Protein AF-W1XK31-F1 (afdb_monomer_lite)

Secondary structure (DSSP, 8-state):
-HHHHHHHHHHHHHHHHHHHHHHHHHHHHHTT--SSPPP----SSHHHHHHHHHHHHHHHHHHHHHHHH--

Sequence (71 aa):
IILSIIAIIKTVSYVTKNIKKVNSFALSLAEGDFTTEEIDIKTEDELGQMGDNLNKMLRENKQIIQSVAYS

Foldseek 3Di:
DVVVVVVVVVVVVLVVVLVVQLVVLVVCVVVVNLVDDQDDDPDPDPSRVSSVVSSVVSVVSVVVVVVVVVD

pLDDT: mean 93.7, std 5.79, range [56.59, 97.94]

Radius of gyration: 16.32 Å; chains: 1; bounding box: 41×17×49 Å

Structure (mmCIF, N/CA/C/O backbone):
data_AF-W1XK31-F1
#
_entry.id   AF-W1XK31-F1
#
loop_
_atom_site.group_PDB
_atom_site.id
_atom_site.type_symbol
_atom_site.label_atom_id
_atom_site.label_alt_id
_atom_site.label_comp_id
_atom_site.label_asym_id
_atom_site.label_entity_id
_atom_site.label_seq_id
_atom_site.pdbx_PDB_ins_code
_atom_site.Cartn_x
_atom_site.Cartn_y
_atom_site.Cartn_z
_atom_site.occupancy
_atom_site.B_iso_or_equiv
_atom_site.auth_seq_id
_atom_site.auth_comp_id
_atom_site.auth_asym_id
_atom_site.auth_atom_id
_atom_site.pdbx_PDB_model_num
ATOM 1 N N . ILE A 1 1 ? 17.049 -4.605 -28.693 1.00 92.38 1 ILE A N 1
ATOM 2 C CA . ILE A 1 1 ? 17.856 -4.186 -27.517 1.00 92.38 1 ILE A CA 1
ATOM 3 C C . ILE A 1 1 ? 17.296 -2.904 -26.898 1.00 92.38 1 ILE A C 1
ATOM 5 O O . ILE A 1 1 ? 16.753 -2.993 -25.809 1.00 92.38 1 ILE A O 1
ATOM 9 N N . ILE A 1 2 ? 17.314 -1.752 -27.584 1.00 96.38 2 ILE A N 1
ATOM 10 C CA . ILE A 1 2 ? 16.815 -0.475 -27.019 1.00 96.38 2 ILE A CA 1
ATOM 11 C C . ILE A 1 2 ? 15.327 -0.542 -26.616 1.00 96.38 2 ILE A C 1
ATOM 13 O O . ILE A 1 2 ? 14.973 -0.158 -25.506 1.00 96.38 2 ILE A O 1
ATOM 17 N N . LEU A 1 3 ? 14.461 -1.109 -27.465 1.00 96.19 3 LEU A N 1
ATOM 18 C CA . LEU A 1 3 ? 13.034 -1.291 -27.148 1.00 96.19 3 LEU A CA 1
ATOM 19 C C . LEU A 1 3 ? 12.805 -2.174 -25.911 1.00 96.19 3 LEU A C 1
ATOM 21 O O . LEU A 1 3 ? 11.966 -1.859 -25.073 1.00 96.19 3 LEU A O 1
ATOM 25 N N . SER A 1 4 ? 13.587 -3.245 -25.771 1.00 96.56 4 SER A N 1
ATOM 26 C CA . SER A 1 4 ? 13.530 -4.152 -24.621 1.00 96.56 4 SER A CA 1
ATOM 27 C C . SER A 1 4 ? 13.926 -3.437 -23.326 1.00 96.56 4 SER A C 1
ATOM 29 O O . SER A 1 4 ? 13.268 -3.609 -22.308 1.00 96.56 4 SER A O 1
ATOM 31 N N . ILE A 1 5 ? 14.949 -2.575 -23.377 1.00 97.69 5 ILE A N 1
ATOM 32 C CA . ILE A 1 5 ? 15.382 -1.755 -22.235 1.00 97.69 5 ILE A CA 1
ATOM 33 C C . ILE A 1 5 ? 14.264 -0.793 -21.807 1.00 97.69 5 ILE A C 1
ATOM 35 O O . ILE A 1 5 ? 13.948 -0.702 -20.622 1.00 97.69 5 ILE A O 1
ATOM 39 N N . ILE A 1 6 ? 13.616 -0.122 -22.765 1.00 97.94 6 ILE A N 1
ATOM 40 C CA . ILE A 1 6 ? 12.493 0.784 -22.477 1.00 97.94 6 ILE A CA 1
ATOM 41 C C . ILE A 1 6 ? 11.315 0.023 -21.856 1.00 97.94 6 ILE A C 1
ATOM 43 O O . ILE A 1 6 ? 10.721 0.502 -20.889 1.00 97.94 6 ILE A O 1
ATOM 47 N N . ALA A 1 7 ? 10.989 -1.161 -22.382 1.00 97.06 7 ALA A N 1
ATOM 48 C CA . ALA A 1 7 ? 9.923 -2.002 -21.845 1.00 97.06 7 ALA A CA 1
ATOM 49 C C . ALA A 1 7 ? 10.203 -2.405 -20.387 1.00 97.06 7 ALA A C 1
ATOM 51 O O . ALA A 1 7 ? 9.339 -2.219 -19.533 1.00 97.06 7 ALA A O 1
ATOM 52 N N . ILE A 1 8 ? 11.427 -2.852 -20.081 1.00 97.44 8 ILE A N 1
ATOM 53 C CA . ILE A 1 8 ? 11.835 -3.220 -18.715 1.00 97.44 8 ILE A CA 1
ATOM 54 C C . ILE A 1 8 ? 11.704 -2.026 -17.767 1.00 97.44 8 ILE A C 1
ATOM 56 O O 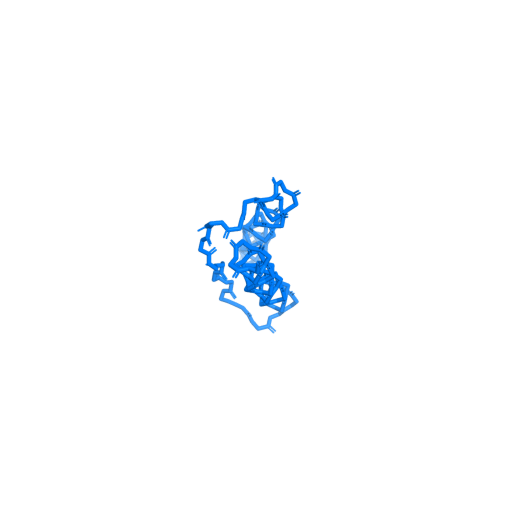. ILE A 1 8 ? 11.089 -2.152 -16.710 1.00 97.44 8 ILE A O 1
ATOM 60 N N . ILE A 1 9 ? 12.223 -0.853 -18.146 1.00 97.75 9 ILE A N 1
ATOM 61 C CA . ILE A 1 9 ? 12.138 0.349 -17.302 1.00 97.75 9 ILE A CA 1
ATOM 62 C C . ILE A 1 9 ? 10.677 0.719 -17.028 1.00 97.75 9 ILE A C 1
ATOM 64 O O . ILE A 1 9 ? 10.333 1.062 -15.892 1.00 97.75 9 ILE A O 1
ATOM 68 N N . LYS A 1 10 ? 9.802 0.625 -18.038 1.00 96.69 10 LYS A N 1
ATOM 69 C CA . LYS A 1 10 ? 8.368 0.883 -17.871 1.00 96.69 10 LYS A CA 1
ATOM 70 C C . LYS A 1 10 ? 7.718 -0.092 -16.896 1.00 96.69 10 LYS A C 1
ATOM 72 O O . LYS A 1 10 ? 7.024 0.365 -15.989 1.00 96.69 10 LYS A O 1
ATOM 77 N N . THR A 1 11 ? 7.971 -1.390 -17.037 1.00 94.19 11 THR A N 1
ATOM 78 C CA . THR A 1 11 ? 7.405 -2.410 -16.147 1.00 94.19 11 THR A CA 1
ATOM 79 C C . THR A 1 11 ? 7.908 -2.246 -14.716 1.00 94.19 11 THR A C 1
ATOM 81 O O . THR A 1 11 ? 7.102 -2.181 -13.795 1.00 94.19 11 THR A O 1
ATOM 84 N N . VAL A 1 12 ? 9.218 -2.073 -14.513 1.00 96.38 12 VAL A N 1
ATOM 85 C CA . VAL A 1 12 ? 9.797 -1.861 -13.173 1.00 96.38 12 VAL A CA 1
ATOM 86 C C . VAL A 1 12 ? 9.220 -0.606 -12.518 1.00 96.38 12 VAL A C 1
ATOM 88 O O . VAL A 1 12 ? 8.853 -0.626 -11.343 1.00 96.38 12 VAL A O 1
ATOM 91 N N . SER A 1 13 ? 9.088 0.484 -13.278 1.00 95.62 13 SER A N 1
ATOM 92 C CA . SER A 1 13 ? 8.494 1.727 -12.776 1.00 95.62 13 SER A CA 1
ATOM 93 C C . SER A 1 13 ? 7.018 1.557 -12.412 1.00 95.62 13 SER A C 1
ATOM 95 O O . SER A 1 13 ? 6.569 2.124 -11.417 1.00 95.62 13 SER A O 1
ATOM 97 N N . TYR A 1 14 ? 6.263 0.791 -13.202 1.00 93.25 14 TYR A N 1
ATOM 98 C CA . TYR A 1 14 ? 4.861 0.475 -12.934 1.00 93.25 14 TYR A CA 1
ATOM 99 C C . TYR A 1 14 ? 4.708 -0.352 -11.649 1.00 93.25 14 TYR A C 1
ATOM 101 O O . TYR A 1 14 ? 4.010 0.075 -10.729 1.00 93.25 14 TYR A O 1
ATOM 109 N N . VAL A 1 15 ? 5.447 -1.459 -11.540 1.00 94.69 15 VAL A N 1
ATOM 110 C CA . VAL A 1 15 ? 5.447 -2.344 -10.365 1.00 94.69 15 VAL A CA 1
ATOM 111 C C . VAL A 1 15 ? 5.848 -1.572 -9.108 1.00 94.69 15 VAL A C 1
ATOM 113 O O . VAL A 1 15 ? 5.131 -1.586 -8.112 1.00 94.69 15 VAL A O 1
ATOM 116 N N . THR A 1 16 ? 6.937 -0.801 -9.170 1.00 96.25 16 THR A N 1
ATOM 117 C CA . THR A 1 16 ? 7.418 -0.003 -8.029 1.00 96.25 16 THR A CA 1
ATOM 118 C C . THR A 1 16 ? 6.369 1.004 -7.551 1.00 96.25 16 THR A C 1
ATOM 120 O O . THR A 1 16 ? 6.211 1.214 -6.349 1.00 96.25 16 THR A O 1
ATOM 123 N N . LYS A 1 17 ? 5.639 1.645 -8.475 1.00 94.75 17 LYS A N 1
ATOM 124 C CA . LYS A 1 17 ? 4.569 2.590 -8.124 1.00 94.75 17 LYS A CA 1
ATOM 125 C C . LYS A 1 17 ? 3.410 1.896 -7.413 1.00 94.75 17 LYS A C 1
ATOM 127 O O . LYS A 1 17 ? 2.935 2.424 -6.412 1.00 94.75 17 LYS A O 1
ATOM 132 N N . ASN A 1 18 ? 2.977 0.734 -7.895 1.00 95.00 18 ASN A N 1
ATOM 133 C CA . ASN A 1 18 ? 1.885 -0.012 -7.269 1.00 95.00 18 ASN A CA 1
ATOM 134 C C . ASN A 1 18 ? 2.289 -0.584 -5.904 1.00 95.00 18 ASN A C 1
ATOM 136 O O . ASN A 1 18 ? 1.540 -0.414 -4.948 1.00 95.00 18 ASN A O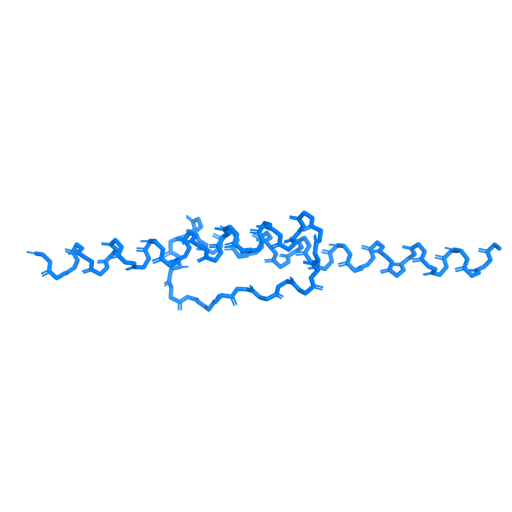 1
ATOM 140 N N . ILE A 1 19 ? 3.506 -1.126 -5.767 1.00 96.50 19 ILE A N 1
ATOM 141 C CA . ILE A 1 19 ? 4.048 -1.565 -4.468 1.00 96.50 19 ILE A CA 1
ATOM 142 C C . ILE A 1 19 ? 4.029 -0.420 -3.453 1.00 96.50 19 ILE A C 1
ATOM 144 O O . ILE A 1 19 ? 3.590 -0.605 -2.322 1.00 96.50 19 ILE A O 1
ATOM 148 N N . LYS A 1 20 ? 4.458 0.786 -3.847 1.00 96.38 20 LYS A N 1
ATOM 149 C CA . LYS A 1 20 ? 4.438 1.950 -2.948 1.00 96.38 20 LYS A CA 1
ATOM 150 C C . LYS A 1 20 ? 3.027 2.317 -2.490 1.00 96.38 20 LYS A C 1
ATOM 152 O O . LYS A 1 20 ? 2.856 2.632 -1.317 1.00 96.38 20 LYS A O 1
ATOM 157 N N . LYS A 1 21 ? 2.033 2.266 -3.383 1.00 95.31 21 LYS A N 1
ATOM 158 C CA . LYS A 1 21 ? 0.628 2.528 -3.029 1.00 95.31 21 LYS A CA 1
ATOM 159 C C . LYS A 1 21 ? 0.110 1.513 -2.015 1.00 95.31 21 LYS A C 1
ATOM 161 O O . LYS A 1 21 ? -0.391 1.906 -0.968 1.00 95.31 21 LYS A O 1
ATOM 166 N N . VAL A 1 22 ? 0.290 0.227 -2.310 1.00 96.38 22 VAL A N 1
ATOM 167 C CA . VAL A 1 22 ? -0.141 -0.876 -1.444 1.00 96.38 22 VAL A CA 1
ATOM 168 C C . VAL A 1 22 ? 0.541 -0.797 -0.076 1.00 96.38 22 VAL A C 1
ATOM 170 O O . VAL A 1 22 ? -0.127 -0.877 0.949 1.00 96.38 22 VAL A O 1
ATOM 173 N N . ASN A 1 23 ? 1.855 -0.557 -0.042 1.00 96.94 23 ASN A N 1
ATOM 174 C CA . ASN A 1 23 ? 2.606 -0.422 1.205 1.00 96.94 23 ASN A CA 1
ATOM 175 C C . ASN A 1 23 ? 2.165 0.793 2.033 1.00 96.94 23 ASN A C 1
ATOM 177 O O . ASN A 1 23 ? 2.025 0.686 3.246 1.00 96.94 23 ASN A O 1
ATOM 181 N N . SER A 1 24 ? 1.939 1.944 1.392 1.00 95.56 24 SER A N 1
ATOM 182 C CA . SER A 1 24 ? 1.452 3.140 2.088 1.00 95.56 24 SER A CA 1
ATOM 183 C C . SER A 1 24 ? 0.076 2.905 2.701 1.00 95.56 24 SER A C 1
ATOM 185 O O . SER A 1 24 ? -0.170 3.338 3.817 1.00 95.56 24 SER A O 1
ATOM 187 N N . PHE A 1 25 ? -0.805 2.209 1.986 1.00 96.62 25 PHE A N 1
ATOM 188 C CA . PHE A 1 25 ? -2.135 1.901 2.486 1.00 96.62 25 PHE A CA 1
ATOM 189 C C . PHE A 1 25 ? -2.097 0.908 3.644 1.00 96.62 25 PHE A C 1
ATOM 191 O O . PHE A 1 25 ? -2.722 1.145 4.671 1.00 96.62 25 PHE A O 1
ATOM 198 N N . ALA A 1 26 ? -1.300 -0.156 3.525 1.00 96.81 26 ALA A N 1
ATOM 199 C CA . ALA A 1 26 ? -1.075 -1.091 4.622 1.00 96.81 26 ALA A CA 1
ATOM 200 C C . ALA A 1 26 ? -0.529 -0.383 5.874 1.00 96.81 26 ALA A C 1
ATOM 202 O O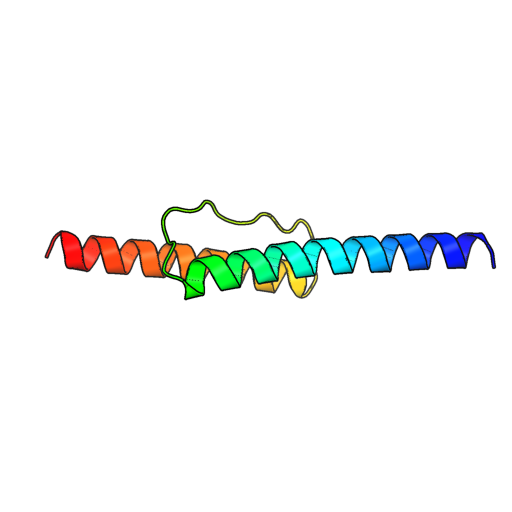 . ALA A 1 26 ? -0.964 -0.696 6.980 1.00 96.81 26 ALA A O 1
ATOM 203 N N . LEU A 1 27 ? 0.376 0.589 5.702 1.00 96.81 27 LEU A N 1
ATOM 204 C CA . LEU A 1 27 ? 0.884 1.403 6.805 1.00 96.81 27 LEU A CA 1
ATOM 205 C C . LEU A 1 27 ? -0.230 2.238 7.454 1.00 96.81 27 LEU A C 1
ATOM 207 O O . LEU A 1 27 ? -0.371 2.175 8.668 1.00 96.81 27 LEU A O 1
ATOM 211 N N . SER A 1 28 ? -1.065 2.929 6.670 1.00 95.25 28 SER A N 1
ATOM 212 C CA . SER A 1 28 ? -2.216 3.679 7.203 1.00 95.25 28 SER A CA 1
ATOM 213 C C . SER A 1 28 ? -3.167 2.789 8.012 1.00 95.25 28 SER A C 1
ATOM 215 O O . SER A 1 28 ? -3.568 3.158 9.113 1.00 95.25 28 SER A O 1
ATOM 217 N N . LEU A 1 29 ? -3.472 1.582 7.518 1.00 94.81 29 LEU A N 1
ATOM 218 C CA . LEU A 1 29 ? -4.295 0.619 8.259 1.00 94.81 29 LEU A CA 1
ATOM 219 C C . LEU A 1 29 ? -3.617 0.159 9.557 1.00 94.81 29 LEU A C 1
ATOM 221 O O . LEU A 1 29 ? -4.281 0.026 10.582 1.00 94.81 29 LEU A O 1
ATOM 225 N N . ALA A 1 30 ? -2.304 -0.082 9.529 1.00 94.75 30 ALA A N 1
ATOM 226 C CA . ALA A 1 30 ? -1.537 -0.488 10.707 1.00 94.75 30 ALA A CA 1
ATOM 227 C C . ALA A 1 30 ? -1.451 0.623 11.768 1.00 94.75 30 ALA A C 1
ATOM 229 O O . ALA A 1 30 ? -1.419 0.332 12.962 1.00 94.75 30 ALA A O 1
ATOM 230 N N . GLU A 1 31 ? -1.454 1.885 11.341 1.00 95.00 31 GLU A N 1
ATOM 231 C CA . GLU A 1 31 ? -1.524 3.068 12.207 1.00 95.00 31 GLU A CA 1
ATOM 232 C C . GLU A 1 31 ? -2.940 3.324 12.758 1.00 95.00 31 GLU A C 1
ATOM 234 O O . GLU A 1 31 ? -3.134 4.216 13.583 1.00 95.00 31 GLU A O 1
ATOM 239 N N . GLY A 1 32 ? -3.928 2.522 12.348 1.00 92.69 32 GLY A N 1
ATOM 240 C CA . GLY A 1 32 ? -5.313 2.635 12.792 1.00 92.69 32 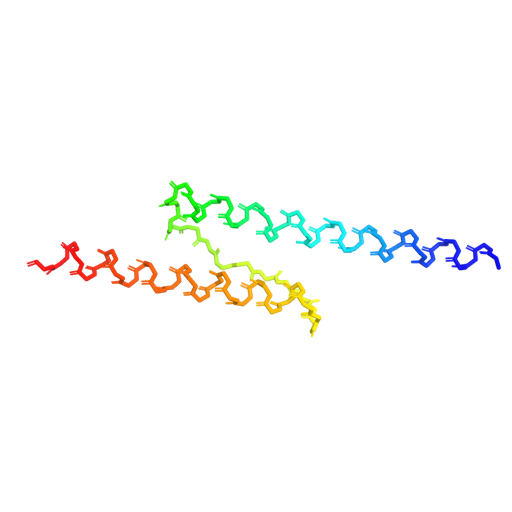GLY A CA 1
ATOM 241 C C . GLY A 1 32 ? -6.128 3.692 12.044 1.00 92.69 32 GLY A C 1
ATOM 242 O O . GLY A 1 32 ? -7.243 4.006 12.467 1.00 92.69 32 GLY A O 1
ATOM 243 N N . ASP A 1 33 ? -5.615 4.238 10.936 1.00 92.38 33 ASP A N 1
ATOM 244 C CA . ASP A 1 33 ? -6.406 5.100 10.061 1.00 92.38 33 ASP A CA 1
ATOM 245 C C . ASP A 1 33 ? -7.350 4.252 9.207 1.00 92.38 33 ASP A C 1
ATOM 247 O O . ASP A 1 33 ? -7.035 3.798 8.105 1.00 92.38 33 ASP A O 1
ATOM 251 N N . PHE A 1 34 ? -8.557 4.072 9.733 1.00 91.56 34 PHE A N 1
ATOM 252 C CA . PHE A 1 34 ? -9.672 3.466 9.020 1.00 91.56 34 PHE A CA 1
ATOM 253 C C . PHE A 1 34 ? -10.658 4.515 8.510 1.00 91.56 34 PHE A C 1
ATOM 255 O O . PHE A 1 34 ? -11.814 4.190 8.277 1.00 91.56 34 PHE A O 1
ATOM 262 N N . THR A 1 35 ? -10.257 5.778 8.360 1.00 88.62 35 THR A N 1
ATOM 263 C CA . THR A 1 35 ? -11.103 6.827 7.759 1.00 88.62 35 THR A CA 1
ATOM 264 C C . THR A 1 35 ? -10.798 7.044 6.284 1.00 88.62 35 THR A C 1
ATOM 266 O O . THR A 1 35 ? -11.658 7.517 5.543 1.00 88.62 35 THR A O 1
ATOM 269 N N . THR A 1 36 ? -9.614 6.608 5.855 1.00 87.81 36 THR A N 1
ATOM 270 C CA . THR A 1 36 ? -9.149 6.652 4.472 1.00 87.81 36 THR A CA 1
ATOM 271 C C . THR A 1 36 ? -10.066 5.909 3.484 1.00 87.81 36 THR A C 1
ATOM 273 O O . THR A 1 36 ? -10.910 5.074 3.856 1.00 87.81 36 THR A O 1
ATOM 276 N N . GLU A 1 37 ? -9.912 6.242 2.205 1.00 92.88 37 GLU A N 1
ATOM 277 C CA . GLU A 1 37 ? -10.613 5.612 1.086 1.00 92.88 37 GLU A CA 1
ATOM 278 C C . GLU A 1 37 ? -9.921 4.317 0.643 1.00 92.88 37 GLU A C 1
ATOM 280 O O . GLU A 1 37 ? -8.752 4.076 0.938 1.00 92.88 37 GLU A O 1
ATOM 285 N N . GLU A 1 38 ? -10.660 3.469 -0.072 1.00 95.50 38 GLU A N 1
ATOM 286 C CA . GLU A 1 38 ? -10.104 2.258 -0.675 1.00 95.50 38 GLU A CA 1
ATOM 287 C C . GLU A 1 38 ? -9.054 2.599 -1.741 1.00 95.50 38 GLU A C 1
ATOM 289 O O . GLU A 1 38 ? -9.184 3.573 -2.487 1.00 95.50 38 GLU A O 1
ATOM 294 N N . ILE A 1 39 ? -8.014 1.770 -1.843 1.00 94.75 39 ILE A N 1
ATOM 295 C CA . ILE A 1 39 ? -7.017 1.911 -2.903 1.00 94.75 39 ILE A CA 1
ATOM 296 C C . ILE A 1 39 ? -7.462 1.207 -4.178 1.00 94.75 39 ILE A C 1
ATOM 298 O O . ILE A 1 39 ? -7.909 0.065 -4.155 1.00 94.75 39 ILE A O 1
ATOM 302 N N . ASP A 1 40 ? -7.253 1.871 -5.312 1.00 92.44 40 ASP A N 1
ATOM 303 C CA . ASP A 1 40 ? -7.479 1.301 -6.639 1.00 92.44 40 ASP A CA 1
ATOM 304 C C . ASP A 1 40 ? -6.140 0.913 -7.287 1.00 92.44 40 ASP A C 1
ATOM 306 O O . ASP A 1 40 ? -5.325 1.763 -7.687 1.00 92.44 40 ASP A O 1
ATOM 310 N N . ILE A 1 41 ? -5.901 -0.397 -7.362 1.00 92.81 41 ILE A N 1
ATOM 311 C CA . ILE A 1 41 ? -4.743 -1.004 -8.014 1.00 92.81 41 ILE A CA 1
ATOM 312 C C . ILE A 1 41 ? -5.232 -1.706 -9.285 1.00 92.81 41 ILE A C 1
ATOM 314 O O . ILE A 1 41 ? -5.657 -2.854 -9.264 1.00 92.81 41 ILE A O 1
ATOM 318 N N . LYS A 1 42 ? -5.158 -0.994 -10.417 1.00 84.75 42 LYS A N 1
ATOM 319 C CA . LYS A 1 42 ? -5.631 -1.457 -11.735 1.00 84.75 42 LYS A CA 1
ATOM 320 C C . LYS A 1 42 ? -4.698 -2.495 -12.363 1.00 84.75 42 LYS A C 1
ATOM 322 O O . LYS A 1 42 ? -3.975 -2.183 -13.315 1.00 84.75 42 LYS A O 1
ATOM 327 N N . THR A 1 43 ? -4.678 -3.693 -11.800 1.00 88.88 43 THR A N 1
ATOM 328 C CA . THR A 1 43 ? -3.965 -4.859 -12.327 1.00 88.88 43 THR A CA 1
ATOM 329 C C . THR A 1 43 ? -4.623 -6.146 -11.832 1.00 88.88 43 THR A C 1
ATOM 331 O O . THR A 1 43 ? -5.167 -6.180 -10.737 1.00 88.88 43 THR A O 1
ATOM 334 N N . GLU A 1 44 ? -4.587 -7.193 -12.654 1.00 90.38 44 GLU A N 1
ATOM 335 C CA . GLU A 1 44 ? -5.117 -8.528 -12.334 1.00 90.38 44 GLU A CA 1
ATOM 336 C C . GLU A 1 44 ? -4.049 -9.453 -11.709 1.00 90.38 44 GLU A C 1
ATOM 338 O O . GLU A 1 44 ? -4.288 -10.642 -11.505 1.00 90.38 44 GLU A O 1
ATOM 343 N N . ASP A 1 45 ? -2.858 -8.918 -11.423 1.00 92.69 45 ASP A N 1
ATOM 344 C CA . ASP A 1 45 ? -1.746 -9.630 -10.791 1.00 92.69 45 ASP A CA 1
ATOM 345 C C . ASP A 1 45 ? -1.855 -9.671 -9.252 1.00 92.69 45 ASP A C 1
ATOM 347 O O . ASP A 1 45 ? -2.864 -9.309 -8.636 1.00 92.69 45 ASP A O 1
ATOM 351 N N . GLU A 1 46 ? -0.786 -10.125 -8.605 1.00 95.31 46 GLU A N 1
ATOM 352 C CA . GLU A 1 46 ? -0.694 -10.239 -7.153 1.00 95.31 46 GLU A CA 1
ATOM 353 C C . GLU A 1 46 ? -0.825 -8.883 -6.436 1.00 95.31 46 GLU A C 1
ATOM 355 O O . GLU A 1 46 ? -1.279 -8.840 -5.291 1.00 95.31 46 GLU A O 1
ATOM 360 N N . LEU A 1 47 ? -0.472 -7.763 -7.083 1.00 95.19 47 LEU A N 1
ATOM 361 C CA . LEU A 1 47 ? -0.615 -6.428 -6.491 1.00 95.19 47 LEU A CA 1
ATOM 362 C C . LEU A 1 47 ? -2.074 -5.975 -6.473 1.00 95.19 47 LEU A C 1
ATOM 364 O O . LEU A 1 47 ? -2.483 -5.320 -5.512 1.00 95.19 47 LEU A O 1
ATOM 368 N N . GLY A 1 48 ? -2.851 -6.338 -7.497 1.00 96.06 48 GLY A N 1
ATOM 369 C CA . GLY A 1 48 ? -4.301 -6.134 -7.513 1.00 96.06 48 GLY A CA 1
ATOM 370 C C . GLY A 1 48 ? -4.972 -6.880 -6.366 1.00 96.06 48 GLY A C 1
ATOM 371 O O . GLY A 1 48 ? -5.634 -6.272 -5.527 1.00 96.06 48 GLY A O 1
ATOM 372 N N . GLN A 1 49 ? -4.671 -8.176 -6.244 1.00 96.88 49 GLN A N 1
ATOM 373 C CA . GLN A 1 49 ? -5.185 -9.014 -5.155 1.00 96.88 49 GLN A CA 1
ATOM 374 C C . GLN A 1 49 ? -4.782 -8.485 -3.771 1.00 96.88 49 GLN A C 1
ATOM 376 O O . GLN A 1 49 ? -5.582 -8.505 -2.835 1.00 96.88 49 GLN A O 1
ATOM 381 N N . MET A 1 50 ? -3.552 -7.983 -3.616 1.00 96.69 50 MET A N 1
ATOM 382 C CA . MET A 1 50 ? -3.114 -7.376 -2.358 1.00 96.69 50 MET A CA 1
ATOM 383 C C . MET A 1 50 ? -3.896 -6.093 -2.042 1.00 96.69 50 MET A C 1
ATOM 385 O O . MET A 1 50 ? -4.284 -5.895 -0.892 1.00 96.69 50 MET A O 1
ATOM 389 N N . GLY A 1 51 ? -4.177 -5.258 -3.047 1.00 96.94 51 GLY A N 1
ATOM 390 C CA . GLY A 1 51 ? -5.043 -4.087 -2.900 1.00 96.94 51 GLY A CA 1
ATOM 391 C C . GLY A 1 51 ? -6.451 -4.457 -2.433 1.00 96.94 51 GLY A C 1
ATOM 392 O O . GLY A 1 51 ? -6.921 -3.928 -1.426 1.00 96.94 51 GLY A O 1
AT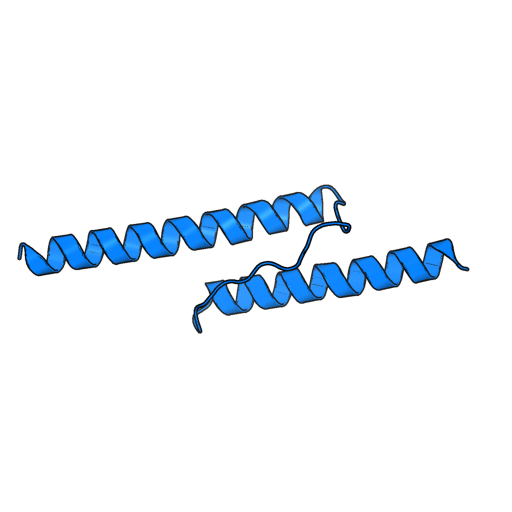OM 393 N N . ASP A 1 52 ? -7.080 -5.432 -3.089 1.00 97.19 52 ASP A N 1
ATOM 394 C CA . ASP A 1 52 ? -8.425 -5.907 -2.744 1.00 97.19 52 ASP A CA 1
ATOM 395 C C . ASP A 1 52 ? -8.505 -6.482 -1.326 1.00 97.19 52 ASP A C 1
ATOM 397 O O . ASP A 1 52 ? -9.452 -6.207 -0.581 1.00 97.19 52 ASP A O 1
ATOM 401 N N . ASN A 1 53 ? -7.488 -7.247 -0.923 1.00 97.19 53 ASN A N 1
ATOM 402 C CA . ASN A 1 53 ? -7.395 -7.800 0.425 1.00 97.19 53 ASN A CA 1
ATOM 403 C C . ASN A 1 53 ? -7.276 -6.698 1.487 1.00 97.19 53 ASN A C 1
ATOM 405 O O . ASN A 1 53 ? -7.952 -6.764 2.515 1.00 97.19 53 ASN A O 1
ATOM 409 N N . LEU A 1 54 ? -6.476 -5.657 1.240 1.00 97.50 54 LEU A N 1
ATOM 410 C CA . LEU A 1 54 ? -6.373 -4.523 2.162 1.00 97.50 54 LEU A CA 1
ATOM 411 C C . LEU A 1 54 ? -7.666 -3.697 2.193 1.00 97.50 54 LEU A C 1
ATOM 413 O O . LEU A 1 54 ? -8.088 -3.271 3.265 1.00 97.50 54 LEU A O 1
ATOM 417 N N . ASN A 1 55 ? -8.340 -3.516 1.054 1.00 97.44 55 ASN A N 1
ATOM 418 C CA . ASN A 1 55 ? -9.651 -2.863 1.007 1.00 97.44 55 ASN A CA 1
ATOM 419 C C . ASN A 1 55 ? -10.683 -3.644 1.831 1.00 97.44 55 ASN A C 1
ATOM 421 O O . ASN A 1 55 ? -11.466 -3.061 2.580 1.00 97.44 55 ASN A O 1
ATOM 425 N N . LYS A 1 56 ? -10.649 -4.980 1.764 1.00 97.12 56 LYS A N 1
ATOM 426 C CA . LYS A 1 56 ? -11.466 -5.835 2.630 1.00 97.12 56 LYS A CA 1
ATOM 427 C C . LYS A 1 56 ? -11.145 -5.615 4.110 1.00 97.12 56 LYS A C 1
ATOM 429 O O . LYS A 1 56 ? -12.077 -5.404 4.883 1.00 97.12 56 LYS A O 1
ATOM 434 N N . MET A 1 57 ? -9.867 -5.580 4.491 1.00 96.31 57 MET A N 1
ATOM 435 C CA . MET A 1 57 ? -9.460 -5.279 5.870 1.00 96.31 57 MET A CA 1
ATOM 436 C C . MET A 1 57 ? -9.940 -3.897 6.334 1.00 96.31 57 MET A C 1
ATOM 438 O O . MET A 1 57 ? -10.408 -3.766 7.462 1.00 96.31 57 MET A O 1
ATOM 442 N N . LEU A 1 58 ? -9.867 -2.867 5.482 1.00 97.00 58 LEU A N 1
ATOM 443 C CA . LEU A 1 58 ? -10.399 -1.534 5.786 1.00 97.00 58 LEU A CA 1
ATOM 444 C C . LEU A 1 58 ? -11.900 -1.597 6.097 1.00 97.00 58 LEU A C 1
ATOM 446 O O . LEU A 1 58 ? -12.337 -1.062 7.116 1.00 97.00 58 LEU A O 1
ATOM 450 N N . ARG A 1 59 ? -12.692 -2.254 5.239 1.00 96.06 59 ARG A N 1
ATOM 451 C CA . ARG A 1 59 ? -14.146 -2.386 5.429 1.00 96.06 59 ARG A CA 1
ATOM 452 C C . ARG A 1 59 ? -14.496 -3.144 6.706 1.00 96.06 59 ARG A C 1
ATOM 454 O O . ARG A 1 59 ? -15.329 -2.667 7.472 1.00 96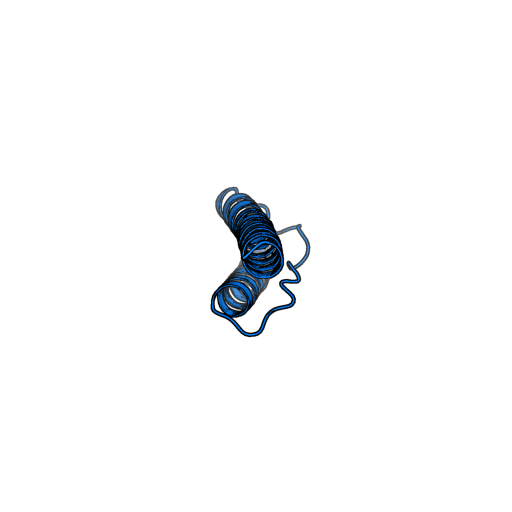.06 59 ARG A O 1
ATOM 461 N N . GLU A 1 60 ? -13.856 -4.285 6.945 1.00 95.25 60 GLU A N 1
ATOM 462 C CA . GLU A 1 60 ? -14.115 -5.109 8.132 1.00 95.25 60 GLU A CA 1
ATOM 463 C C . GLU A 1 60 ? -13.751 -4.358 9.421 1.00 95.25 60 GLU A C 1
ATOM 465 O O . GLU A 1 60 ? -14.548 -4.322 10.358 1.00 95.25 60 GLU A O 1
ATOM 470 N N . ASN A 1 61 ? -12.611 -3.660 9.454 1.00 95.00 61 ASN A N 1
ATOM 471 C CA . ASN A 1 61 ? -12.231 -2.849 10.614 1.00 95.00 61 ASN A CA 1
ATOM 472 C C . ASN A 1 61 ? -13.174 -1.656 10.832 1.00 95.00 61 ASN A C 1
ATOM 474 O O . ASN A 1 61 ? -13.586 -1.415 11.967 1.00 95.00 61 ASN A O 1
ATOM 478 N N . LYS A 1 62 ? -13.591 -0.950 9.766 1.00 93.38 62 LYS A N 1
ATOM 479 C CA . LYS A 1 62 ? -14.626 0.101 9.853 1.00 93.38 62 LYS A CA 1
ATOM 480 C C . LYS A 1 62 ? -15.906 -0.440 10.498 1.00 93.38 62 LYS A C 1
ATOM 482 O O . LYS A 1 62 ? -16.444 0.191 11.406 1.00 93.38 62 LYS A O 1
ATOM 487 N N . GLN A 1 63 ? -16.370 -1.612 10.063 1.00 93.06 63 GLN A N 1
ATOM 488 C CA . GLN A 1 63 ? -17.570 -2.251 10.607 1.00 93.06 63 GLN A CA 1
ATOM 489 C C . GLN A 1 63 ? -17.413 -2.636 12.081 1.00 93.06 63 GLN A C 1
ATOM 491 O O . GLN A 1 63 ? -18.329 -2.398 12.868 1.00 93.06 63 GLN A O 1
ATOM 496 N N . ILE A 1 64 ? -16.267 -3.198 12.476 1.00 92.56 64 ILE A N 1
ATOM 497 C CA . ILE A 1 64 ? -15.988 -3.548 13.876 1.00 92.56 64 ILE A CA 1
ATOM 498 C C . ILE A 1 64 ? -16.001 -2.291 14.751 1.00 92.56 64 ILE A C 1
ATOM 500 O O . ILE A 1 64 ? -16.681 -2.277 15.773 1.00 92.56 64 ILE A O 1
ATOM 504 N N . ILE A 1 65 ? -15.313 -1.223 14.331 1.00 90.75 65 ILE A N 1
ATOM 505 C CA . ILE A 1 65 ? -15.247 0.049 15.069 1.00 90.75 65 ILE A CA 1
ATOM 506 C C . ILE A 1 65 ? -16.641 0.660 15.234 1.00 90.75 65 ILE A C 1
ATOM 508 O O . ILE A 1 65 ? -17.004 1.085 16.327 1.00 90.75 65 ILE A O 1
ATOM 512 N N . GLN A 1 66 ? -17.447 0.666 14.171 1.00 89.62 66 GLN A N 1
ATOM 513 C CA . GLN A 1 66 ? -18.837 1.113 14.250 1.00 89.62 66 GLN A CA 1
ATOM 514 C C . GLN A 1 66 ? -19.640 0.245 15.224 1.00 89.62 66 GLN A C 1
ATOM 516 O O . GLN A 1 66 ? -20.350 0.772 16.074 1.00 89.62 66 GLN A O 1
ATOM 521 N N . SER A 1 67 ? -19.486 -1.077 15.153 1.00 92.19 67 SER A N 1
ATOM 522 C CA . SER A 1 67 ? -20.213 -2.002 16.025 1.00 92.19 67 SER A CA 1
ATOM 523 C C . SER A 1 67 ? -19.891 -1.766 17.501 1.00 92.19 67 SER A C 1
ATOM 525 O O . SER A 1 67 ? -20.811 -1.739 18.310 1.00 92.19 67 SER A O 1
ATOM 527 N N . VAL A 1 68 ? -18.622 -1.539 17.861 1.00 90.94 68 VAL A N 1
ATOM 528 C CA . VAL A 1 68 ? -18.233 -1.260 19.258 1.00 90.94 68 VAL A CA 1
ATOM 529 C C . VAL A 1 68 ? -18.578 0.158 19.714 1.00 90.94 68 VAL A C 1
ATOM 531 O O . VAL A 1 68 ? -18.809 0.357 20.897 1.00 90.94 68 VAL A O 1
ATOM 534 N N . ALA A 1 69 ? -18.618 1.144 18.813 1.00 84.44 69 ALA A N 1
ATOM 535 C CA . ALA A 1 69 ? -18.957 2.527 19.157 1.00 84.44 69 ALA A CA 1
ATOM 536 C C . ALA A 1 69 ? -20.462 2.739 19.401 1.00 84.44 69 ALA A C 1
ATOM 538 O O . ALA A 1 69 ? -20.840 3.675 20.104 1.00 84.44 69 ALA A O 1
ATOM 539 N N . TYR A 1 70 ? -21.308 1.896 18.800 1.00 74.81 70 TYR A N 1
ATOM 540 C CA . TYR A 1 70 ? -22.766 1.931 18.949 1.00 74.81 70 TYR A CA 1
ATOM 541 C C . TYR A 1 70 ? -23.332 0.783 19.817 1.00 74.81 70 TYR A C 1
ATOM 543 O O . TYR A 1 70 ? -24.555 0.691 19.937 1.00 74.81 70 TYR A O 1
ATOM 551 N N . SER A 1 71 ? -22.475 -0.075 20.397 1.00 56.59 71 SER A N 1
ATOM 552 C CA . SER A 1 71 ? -22.838 -1.064 21.437 1.00 56.59 71 SER A CA 1
ATOM 553 C C . SER A 1 71 ? -22.757 -0.450 22.830 1.00 56.59 71 SER A C 1
ATOM 555 O O . SER A 1 71 ? -23.617 -0.801 23.666 1.00 56.59 71 SER A O 1
#

Organism: NCBI:txid408170

InterPro domains:
  IPR003660 HAMP domain [PF00672] (14-60)
  IPR003660 HAMP domain [PS50885] (13-66)